Protein AF-A0A4R9BSG4-F1 (afdb_monomer_lite)

Sequence (144 aa):
MSNELGKLVDRGDIDGALLAARGLTPERVRELLFSGDGFMTNSAPYGEFISRWYTSLTSAYLRAEAADWFAQAYLTEIADVPGAEQTGAAMSTESKKGVIRYLAESIGGRDVEDWATSPERPITQQQLGGWKAVVQQLREITLP

Secondary structure (DSSP, 8-state):
--SHHHHHHHTT-HHHHHHHTTT--HHHHHHHHTSSSHHHH--HHHHHHHHHHHHH---HHHHHHHHHHHHTGGGTTTTTSTTHHHHHHHHHHHHHHHHHHHHHHHTTT--GGGT---TTSPPPHHHHHHHHHHHHHHHH----

Structure (mmCIF, N/CA/C/O backbone):
data_AF-A0A4R9BSG4-F1
#
_entry.id   AF-A0A4R9BSG4-F1
#
loop_
_atom_site.group_PDB
_atom_site.id
_atom_site.type_symbol
_atom_site.label_atom_id
_atom_site.label_alt_id
_atom_site.label_comp_id
_atom_site.label_asym_id
_atom_site.label_entity_id
_atom_site.label_seq_id
_atom_site.pdbx_PDB_ins_code
_atom_site.Cartn_x
_atom_site.Cartn_y
_atom_site.Cartn_z
_atom_site.occupancy
_atom_site.B_iso_or_equiv
_atom_site.auth_seq_id
_atom_site.auth_comp_id
_atom_site.auth_asym_id
_atom_site.auth_atom_id
_atom_site.pdbx_PDB_model_num
ATOM 1 N N . MET A 1 1 ? 7.135 -20.540 -7.437 1.00 47.28 1 MET A N 1
ATOM 2 C CA . MET A 1 1 ? 6.557 -19.518 -8.333 1.00 47.28 1 MET A CA 1
ATOM 3 C C . MET A 1 1 ? 7.564 -18.390 -8.433 1.00 47.28 1 MET A C 1
ATOM 5 O O . MET A 1 1 ? 7.770 -17.659 -7.474 1.00 47.28 1 MET A O 1
ATOM 9 N N . SER A 1 2 ? 8.341 -18.422 -9.512 1.00 49.41 2 SER A N 1
ATOM 10 C CA . SER A 1 2 ? 9.556 -17.637 -9.730 1.00 49.41 2 SER A CA 1
ATOM 11 C C . SER A 1 2 ? 9.221 -16.224 -10.189 1.00 49.41 2 SER A C 1
ATOM 13 O O . SER A 1 2 ? 8.555 -16.127 -11.207 1.00 49.41 2 SER A O 1
ATOM 15 N N . ASN A 1 3 ? 9.713 -15.196 -9.487 1.00 65.75 3 ASN A N 1
ATOM 16 C CA . ASN A 1 3 ? 9.913 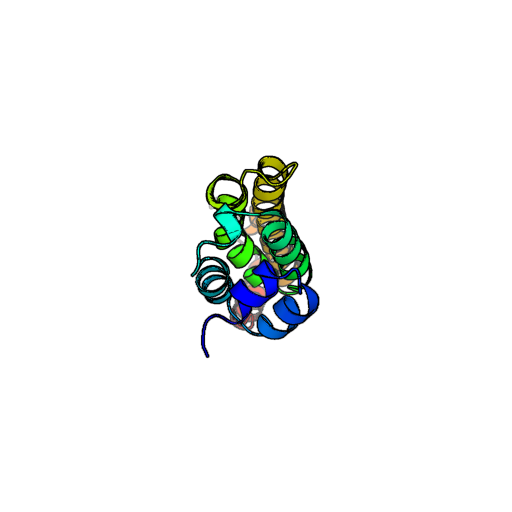-13.793 -9.907 1.00 65.75 3 ASN A CA 1
ATOM 17 C C . ASN A 1 3 ? 9.198 -13.338 -11.208 1.00 65.75 3 ASN A C 1
ATOM 19 O O . ASN A 1 3 ? 9.837 -12.901 -12.164 1.00 65.75 3 ASN A O 1
ATOM 23 N N . GLU A 1 4 ? 7.881 -13.525 -11.284 1.00 87.12 4 GLU A N 1
ATOM 24 C CA . GLU A 1 4 ? 7.080 -13.185 -12.464 1.00 87.12 4 GLU A CA 1
ATOM 25 C C . GLU A 1 4 ? 6.577 -11.752 -12.331 1.00 87.12 4 GLU A C 1
ATOM 27 O O . GLU A 1 4 ? 6.588 -11.009 -13.303 1.00 87.12 4 GLU A O 1
ATOM 32 N N . LEU A 1 5 ? 6.276 -11.330 -11.098 1.00 94.06 5 LEU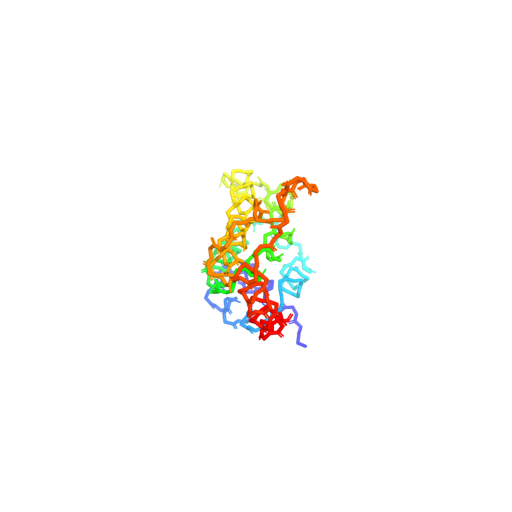 A N 1
ATOM 33 C CA . LEU A 1 5 ? 5.848 -9.974 -10.780 1.00 94.06 5 LEU A CA 1
ATOM 34 C C . LEU A 1 5 ? 6.871 -8.917 -11.218 1.00 94.06 5 LEU A C 1
ATOM 36 O O . LEU A 1 5 ? 6.519 -8.046 -12.007 1.00 94.06 5 LEU A O 1
ATOM 40 N N . GLY A 1 6 ? 8.126 -9.009 -10.758 1.00 92.94 6 GLY A N 1
ATOM 41 C CA . GLY A 1 6 ? 9.172 -8.047 -11.125 1.00 92.94 6 GLY A CA 1
ATOM 42 C C . GLY A 1 6 ? 9.369 -7.972 -12.640 1.00 92.94 6 GLY A C 1
ATOM 43 O O . GLY A 1 6 ? 9.336 -6.894 -13.215 1.00 92.94 6 GLY A O 1
ATOM 44 N N . LYS A 1 7 ? 9.411 -9.128 -13.317 1.00 94.25 7 LYS A N 1
ATOM 45 C CA . LYS A 1 7 ? 9.554 -9.205 -14.782 1.00 94.25 7 LYS A CA 1
ATOM 46 C C . LYS A 1 7 ? 8.383 -8.604 -15.559 1.00 94.25 7 LYS A C 1
ATOM 48 O O . LYS A 1 7 ? 8.587 -8.137 -16.678 1.00 94.25 7 LYS A O 1
ATOM 53 N N . LEU A 1 8 ? 7.161 -8.688 -15.034 1.00 96.38 8 LEU A N 1
ATOM 54 C CA . LEU A 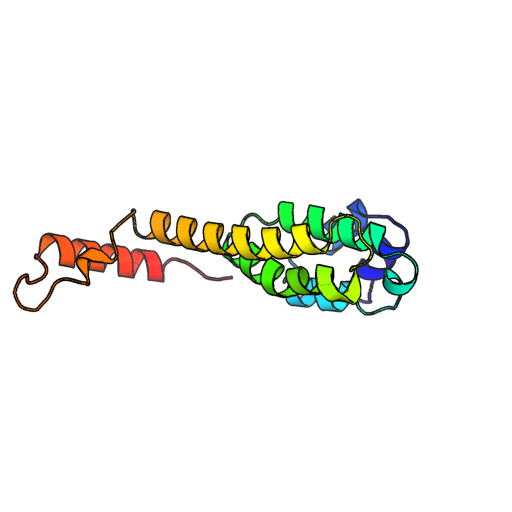1 8 ? 5.988 -8.060 -15.646 1.00 96.38 8 LEU A CA 1
ATOM 55 C C . LEU A 1 8 ? 6.095 -6.538 -15.533 1.00 96.38 8 LEU A C 1
ATOM 57 O O . LEU A 1 8 ? 5.934 -5.839 -16.532 1.00 96.38 8 LEU A O 1
ATOM 61 N N . VAL A 1 9 ? 6.476 -6.042 -14.353 1.00 96.31 9 VAL A N 1
ATOM 62 C CA . VAL A 1 9 ? 6.698 -4.611 -14.109 1.00 96.31 9 VAL A CA 1
ATOM 63 C C . VAL A 1 9 ? 7.852 -4.068 -14.957 1.00 96.31 9 VAL A C 1
ATOM 65 O O . VAL A 1 9 ? 7.680 -3.039 -15.603 1.00 96.31 9 VAL A O 1
ATOM 68 N N . ASP A 1 10 ? 8.965 -4.798 -15.073 1.00 94.94 10 ASP A N 1
ATOM 69 C CA . ASP A 1 10 ? 10.110 -4.442 -15.930 1.00 94.94 10 ASP A CA 1
ATOM 70 C C . ASP A 1 10 ? 9.711 -4.180 -17.386 1.00 94.94 10 ASP A C 1
ATOM 72 O O . ASP A 1 10 ? 10.270 -3.319 -18.064 1.00 94.94 10 ASP A O 1
ATOM 76 N N . ARG A 1 11 ? 8.739 -4.949 -17.886 1.00 94.81 11 ARG A N 1
ATOM 77 C CA . ARG A 1 11 ? 8.234 -4.855 -19.262 1.00 94.81 11 ARG A CA 1
ATOM 78 C C . ARG A 1 11 ? 7.106 -3.834 -19.413 1.00 94.81 11 ARG A C 1
ATOM 80 O O . ARG A 1 11 ? 6.628 -3.643 -20.528 1.00 94.81 11 ARG A O 1
ATOM 87 N N . GLY A 1 12 ? 6.670 -3.210 -18.318 1.00 95.00 12 GLY A N 1
ATOM 88 C CA . GLY A 1 12 ? 5.525 -2.304 -18.283 1.00 95.00 12 GLY A CA 1
ATOM 89 C C . GLY A 1 12 ? 4.161 -3.000 -18.352 1.00 95.00 12 GLY A C 1
ATOM 90 O O . GLY A 1 12 ? 3.157 -2.332 -18.579 1.00 95.00 12 GLY A O 1
ATOM 91 N N . ASP A 1 13 ? 4.087 -4.320 -18.152 1.00 97.12 13 ASP A N 1
ATOM 92 C CA . ASP A 1 13 ? 2.815 -5.053 -18.085 1.00 97.12 13 ASP A CA 1
ATOM 93 C C . ASP A 1 13 ? 2.199 -4.937 -16.681 1.00 97.12 13 ASP A C 1
ATOM 95 O O . ASP A 1 13 ? 2.240 -5.859 -15.860 1.00 97.12 13 ASP A O 1
ATOM 99 N N . ILE A 1 14 ? 1.658 -3.752 -16.384 1.00 97.62 14 ILE A N 1
ATOM 100 C CA . ILE A 1 14 ? 1.122 -3.428 -15.056 1.00 97.62 14 ILE A CA 1
ATOM 101 C C . ILE A 1 14 ? -0.164 -4.206 -14.759 1.00 97.62 14 ILE A C 1
ATOM 103 O O . ILE A 1 14 ? -0.387 -4.614 -13.621 1.00 97.62 14 ILE A O 1
ATOM 107 N N . ASP A 1 15 ? -0.999 -4.468 -15.764 1.00 96.94 15 ASP A N 1
ATOM 108 C CA . ASP A 1 15 ? -2.233 -5.235 -15.571 1.00 96.94 15 ASP A CA 1
ATOM 109 C C . ASP A 1 15 ? -1.930 -6.703 -15.249 1.00 96.94 15 ASP A C 1
ATOM 111 O O . ASP A 1 15 ? -2.506 -7.259 -14.306 1.00 96.94 15 ASP A O 1
ATOM 115 N N . GLY A 1 16 ? -0.976 -7.312 -15.962 1.00 96.50 16 GLY A N 1
ATOM 116 C CA . GLY A 1 16 ? -0.465 -8.640 -15.637 1.00 96.50 16 GLY A CA 1
ATOM 117 C C . GLY A 1 16 ? 0.140 -8.690 -14.232 1.00 96.50 16 GLY A C 1
ATOM 118 O O . GLY A 1 16 ? -0.171 -9.597 -13.455 1.00 96.50 16 GLY A O 1
ATOM 119 N N . ALA A 1 17 ? 0.938 -7.684 -13.863 1.00 96.81 17 ALA A N 1
ATOM 120 C CA . ALA A 1 17 ? 1.530 -7.576 -12.530 1.00 96.81 17 ALA A CA 1
ATOM 121 C C . ALA A 1 17 ? 0.464 -7.484 -11.421 1.00 96.81 17 ALA A C 1
ATOM 123 O O . ALA A 1 17 ? 0.561 -8.171 -10.402 1.00 96.81 17 ALA A O 1
ATOM 124 N N . LEU A 1 18 ? -0.599 -6.698 -11.625 1.00 96.50 18 LEU A N 1
ATOM 125 C CA . LEU A 1 18 ? -1.716 -6.590 -10.681 1.00 96.50 18 LEU A CA 1
ATOM 126 C C . LEU A 1 18 ? -2.457 -7.918 -10.505 1.00 96.50 18 LEU A C 1
ATOM 128 O O . LEU A 1 18 ? -2.863 -8.241 -9.389 1.00 96.50 18 LEU A O 1
ATOM 132 N N . LEU A 1 19 ? -2.630 -8.697 -11.578 1.00 95.56 19 LEU A N 1
ATOM 133 C CA . LEU A 1 19 ? -3.212 -10.039 -11.495 1.00 95.56 19 LEU A CA 1
ATOM 134 C C . LEU A 1 19 ? -2.306 -10.995 -10.712 1.00 95.56 19 LEU A C 1
ATOM 136 O O . LEU A 1 19 ? -2.801 -11.707 -9.838 1.00 95.56 19 LEU A O 1
ATOM 140 N N . ALA A 1 20 ? -0.999 -10.974 -10.980 1.00 94.88 20 ALA A N 1
ATOM 141 C CA . ALA A 1 20 ? -0.014 -11.807 -10.292 1.00 94.88 20 ALA A CA 1
ATOM 142 C C . ALA A 1 20 ? 0.114 -11.472 -8.794 1.00 94.88 20 ALA A C 1
ATOM 144 O O . ALA A 1 20 ? 0.414 -12.351 -7.989 1.00 94.88 20 ALA A O 1
ATOM 145 N N . ALA A 1 21 ? -0.141 -10.218 -8.408 1.00 94.38 21 ALA A N 1
ATOM 146 C CA . ALA A 1 21 ? -0.090 -9.760 -7.022 1.00 94.38 21 ALA A CA 1
ATOM 147 C C . ALA A 1 21 ? -1.362 -10.061 -6.204 1.00 94.38 21 ALA A C 1
ATOM 149 O O . ALA A 1 21 ? -1.400 -9.789 -5.000 1.00 94.38 21 ALA A O 1
ATOM 150 N N . ARG A 1 22 ? -2.425 -10.606 -6.816 1.00 91.44 22 ARG A N 1
ATOM 151 C CA . ARG A 1 22 ? -3.682 -10.893 -6.106 1.00 91.44 22 ARG A CA 1
ATOM 152 C C . ARG A 1 22 ? -3.476 -11.927 -5.003 1.00 91.44 22 ARG A C 1
ATOM 154 O O . ARG A 1 22 ? -2.982 -13.022 -5.246 1.00 91.44 22 ARG A O 1
ATOM 161 N N . GLY A 1 23 ? -3.931 -11.586 -3.799 1.00 88.44 23 GLY A N 1
ATOM 162 C CA . GLY A 1 23 ? -3.858 -12.466 -2.631 1.00 88.44 23 GLY A CA 1
ATOM 163 C C . GLY A 1 23 ? -2.466 -12.583 -2.008 1.00 88.44 23 GLY A C 1
ATOM 164 O O . GLY A 1 23 ? -2.309 -13.340 -1.055 1.00 88.44 23 GLY A O 1
ATOM 165 N N . LEU A 1 24 ? -1.467 -11.851 -2.510 1.00 92.25 24 LEU A N 1
ATOM 166 C CA . LEU A 1 24 ? -0.158 -11.765 -1.869 1.00 92.25 24 LEU A CA 1
ATOM 167 C C . LEU A 1 24 ? -0.181 -10.753 -0.720 1.00 92.25 24 LEU A C 1
ATOM 169 O O . LEU A 1 24 ? -0.856 -9.724 -0.799 1.00 92.25 24 LEU A O 1
ATOM 173 N N . THR A 1 25 ? 0.599 -11.035 0.325 1.00 92.00 25 THR A N 1
ATOM 174 C CA . THR A 1 25 ? 0.861 -10.069 1.396 1.00 92.00 25 THR A CA 1
ATOM 175 C C . THR A 1 25 ? 1.760 -8.941 0.884 1.00 92.00 25 THR A C 1
ATOM 177 O O . THR A 1 25 ? 2.552 -9.157 -0.041 1.00 92.00 25 THR A O 1
ATOM 180 N N . PRO A 1 26 ? 1.686 -7.738 1.474 1.00 93.88 26 PRO A N 1
ATOM 181 C CA . PRO A 1 26 ? 2.569 -6.637 1.112 1.00 93.88 26 PRO A CA 1
ATOM 182 C C . PRO A 1 26 ? 4.064 -6.954 1.183 1.00 93.88 26 PRO A C 1
ATOM 184 O O . PRO A 1 26 ? 4.797 -6.599 0.259 1.00 93.88 26 PRO A O 1
ATOM 187 N N . GLU A 1 27 ? 4.496 -7.689 2.209 1.00 93.75 27 GLU A N 1
ATOM 188 C CA . GLU A 1 27 ? 5.864 -8.208 2.312 1.00 93.75 27 GLU A CA 1
ATOM 189 C C . GLU A 1 27 ? 6.230 -9.028 1.072 1.00 93.75 27 GLU A C 1
ATOM 191 O O . GLU A 1 27 ? 7.224 -8.756 0.395 1.00 93.75 27 GLU A O 1
ATOM 196 N N . ARG A 1 28 ? 5.372 -9.988 0.704 1.00 94.00 28 ARG A N 1
ATOM 197 C CA . ARG A 1 28 ? 5.637 -10.873 -0.428 1.00 94.00 28 ARG A CA 1
ATOM 198 C C . ARG A 1 28 ? 5.661 -10.126 -1.758 1.00 94.00 28 ARG A C 1
ATOM 200 O O . ARG A 1 28 ? 6.446 -10.473 -2.643 1.00 94.00 28 ARG A O 1
ATOM 207 N N . VAL A 1 29 ? 4.812 -9.110 -1.911 1.00 95.38 29 VAL A N 1
ATOM 208 C CA . VAL A 1 29 ? 4.835 -8.221 -3.079 1.00 95.38 29 VAL A CA 1
ATOM 209 C C . VAL A 1 29 ? 6.165 -7.479 -3.142 1.00 95.38 29 VAL A C 1
ATOM 211 O O . VAL A 1 29 ? 6.778 -7.474 -4.206 1.00 95.38 29 VAL A O 1
ATOM 214 N N . ARG A 1 30 ? 6.657 -6.920 -2.030 1.00 94.25 30 ARG A N 1
ATOM 215 C CA . ARG A 1 30 ? 7.943 -6.206 -1.989 1.00 94.25 30 ARG A CA 1
ATOM 216 C C . ARG A 1 30 ? 9.111 -7.115 -2.355 1.00 94.25 30 ARG A C 1
ATOM 218 O O . ARG A 1 30 ? 9.914 -6.743 -3.208 1.00 94.25 30 ARG A O 1
ATOM 225 N N . GLU A 1 31 ? 9.176 -8.303 -1.755 1.00 93.00 31 GLU A N 1
ATOM 226 C CA . GLU A 1 31 ? 10.210 -9.297 -2.053 1.00 93.00 31 GLU A CA 1
ATOM 227 C C . GLU A 1 31 ? 10.253 -9.637 -3.542 1.00 93.00 31 GLU A C 1
ATOM 229 O O . GLU A 1 31 ? 11.319 -9.642 -4.147 1.00 93.00 31 GLU A O 1
ATOM 234 N N . LEU A 1 32 ? 9.098 -9.927 -4.150 1.00 94.62 32 LEU A N 1
ATOM 235 C CA . LEU A 1 32 ? 9.035 -10.302 -5.560 1.00 94.62 32 LEU A CA 1
ATOM 236 C C . LEU A 1 32 ? 9.331 -9.117 -6.478 1.00 94.62 32 LEU A C 1
ATOM 238 O O . LEU A 1 32 ? 10.046 -9.290 -7.463 1.00 94.62 32 LEU A O 1
ATOM 242 N N . LEU A 1 33 ? 8.803 -7.937 -6.154 1.00 94.69 33 LEU A N 1
ATOM 243 C CA . LEU A 1 33 ? 8.950 -6.732 -6.959 1.00 94.69 33 LEU A CA 1
ATOM 244 C C . LEU A 1 33 ? 10.420 -6.302 -7.053 1.00 94.69 33 LEU A C 1
ATOM 246 O O . LEU A 1 33 ? 10.915 -6.096 -8.154 1.00 94.69 33 LEU A O 1
ATOM 250 N N . PHE A 1 34 ? 11.132 -6.243 -5.924 1.00 92.31 34 PHE A N 1
ATOM 251 C CA . PHE A 1 34 ? 12.524 -5.775 -5.858 1.00 92.31 34 PHE A CA 1
ATOM 252 C C . PHE A 1 34 ? 13.568 -6.906 -5.850 1.00 92.31 34 PHE A C 1
ATOM 254 O O . PHE A 1 34 ? 14.726 -6.679 -5.516 1.00 92.31 34 PHE A O 1
ATOM 261 N N . SER A 1 35 ? 13.191 -8.133 -6.227 1.00 90.75 35 SER A N 1
ATOM 262 C CA . SER A 1 35 ? 14.134 -9.269 -6.301 1.00 90.75 35 SER A CA 1
ATOM 263 C C . SER A 1 35 ? 15.119 -9.215 -7.476 1.00 90.75 35 SER A C 1
ATOM 265 O O . SER A 1 35 ? 16.019 -10.052 -7.556 1.00 90.75 35 SER A O 1
ATOM 267 N N . GLY A 1 36 ? 14.941 -8.283 -8.411 1.00 86.38 36 GLY A N 1
ATOM 268 C CA . GLY A 1 36 ? 15.879 -8.009 -9.498 1.00 86.38 36 GLY A CA 1
ATOM 269 C C . GLY A 1 36 ? 16.106 -6.510 -9.655 1.00 86.38 36 GLY A C 1
ATOM 270 O O . GLY A 1 36 ? 15.397 -5.714 -9.050 1.00 86.38 36 GLY A O 1
ATOM 271 N N . ASP A 1 37 ? 17.059 -6.131 -10.502 1.00 88.44 37 ASP A N 1
ATOM 272 C CA . ASP A 1 37 ? 17.586 -4.757 -10.555 1.00 88.44 37 ASP A CA 1
ATOM 273 C C . ASP A 1 37 ? 16.883 -3.848 -11.584 1.00 88.44 37 ASP A C 1
ATOM 275 O O . ASP A 1 37 ? 17.386 -2.776 -11.923 1.00 88.44 37 ASP A O 1
ATOM 279 N N . GLY A 1 38 ? 15.728 -4.255 -12.122 1.00 88.56 38 GLY A N 1
ATOM 280 C CA . GLY A 1 38 ? 15.029 -3.511 -13.178 1.00 88.56 38 GLY A CA 1
ATOM 281 C C . GLY A 1 38 ? 14.635 -2.088 -12.770 1.00 88.56 38 GLY A C 1
ATOM 282 O O . GLY A 1 38 ? 14.779 -1.152 -13.561 1.00 88.56 38 GLY A O 1
ATOM 283 N N . PHE A 1 39 ? 14.286 -1.894 -11.495 1.00 89.75 39 PHE A N 1
ATOM 284 C CA . PHE A 1 39 ? 14.000 -0.583 -10.909 1.00 89.75 39 PHE A CA 1
ATOM 285 C C . PHE A 1 39 ? 15.194 0.378 -10.971 1.00 89.75 39 PHE A C 1
ATOM 287 O O . PHE A 1 39 ? 14.985 1.580 -11.086 1.00 89.75 39 PHE A O 1
ATOM 294 N N . MET A 1 40 ? 16.436 -0.128 -10.962 1.00 90.75 40 MET A N 1
ATOM 295 C CA . MET A 1 40 ? 17.636 0.707 -11.108 1.00 90.75 40 MET A CA 1
ATOM 296 C C . MET A 1 40 ? 17.814 1.230 -12.538 1.00 90.75 40 MET A C 1
ATOM 298 O O . MET A 1 40 ? 18.543 2.194 -12.757 1.00 90.75 40 MET A O 1
ATOM 302 N N . THR A 1 41 ? 17.184 0.578 -13.521 1.00 92.06 41 THR A N 1
ATOM 303 C CA . THR A 1 41 ? 17.224 0.999 -14.929 1.00 92.06 41 THR A CA 1
ATOM 304 C C . THR A 1 41 ? 16.069 1.939 -15.256 1.00 92.06 41 THR A C 1
ATOM 306 O O . THR A 1 41 ? 16.260 2.933 -15.954 1.00 92.06 41 THR A O 1
ATOM 309 N N . ASN A 1 42 ? 14.865 1.611 -14.783 1.00 92.19 42 ASN A N 1
ATOM 310 C CA . ASN A 1 42 ? 13.672 2.429 -14.960 1.00 92.19 42 ASN A CA 1
ATOM 311 C C . ASN A 1 42 ? 12.670 2.142 -13.836 1.00 92.19 42 ASN A C 1
ATOM 313 O O . ASN A 1 42 ? 11.992 1.114 -13.842 1.00 92.19 42 ASN A O 1
ATOM 317 N N . SER A 1 43 ? 12.541 3.070 -12.894 1.00 93.69 43 SER A N 1
ATOM 318 C CA . SER A 1 43 ? 11.638 2.939 -11.750 1.00 93.69 43 SER A CA 1
ATOM 319 C C . SER A 1 43 ? 10.189 3.339 -12.053 1.00 93.69 43 SER A C 1
ATOM 321 O O . SER A 1 43 ? 9.289 3.032 -11.269 1.00 93.69 43 SER A O 1
ATOM 323 N N . ALA A 1 44 ? 9.915 3.995 -13.188 1.00 95.19 44 ALA A N 1
ATOM 324 C CA . ALA A 1 44 ? 8.578 4.508 -13.489 1.00 95.19 44 ALA A CA 1
ATOM 325 C C . ALA A 1 44 ? 7.482 3.415 -13.487 1.00 95.19 44 ALA A C 1
ATOM 327 O O . ALA A 1 44 ? 6.448 3.626 -12.844 1.00 95.19 44 ALA A O 1
ATOM 328 N N . PRO A 1 45 ? 7.691 2.222 -14.089 1.00 96.25 45 PRO A N 1
ATOM 329 C CA . PRO A 1 45 ? 6.716 1.131 -14.025 1.00 96.25 45 PRO A CA 1
ATOM 330 C C . PRO A 1 45 ? 6.473 0.624 -12.597 1.00 96.25 45 PRO A C 1
ATOM 332 O O . PRO A 1 45 ? 5.364 0.214 -12.258 1.00 96.25 45 PRO A O 1
ATOM 335 N N . TYR A 1 46 ? 7.492 0.684 -11.738 1.00 96.38 46 TYR A N 1
ATOM 336 C CA . TYR A 1 46 ? 7.395 0.271 -10.340 1.00 96.38 46 TYR A CA 1
ATOM 337 C C . TYR A 1 46 ? 6.533 1.235 -9.532 1.00 96.38 46 TYR A C 1
ATOM 339 O O . TYR A 1 46 ? 5.659 0.793 -8.785 1.00 96.38 46 TYR A O 1
ATOM 347 N N . GLY A 1 47 ? 6.729 2.544 -9.721 1.00 95.25 47 GLY A N 1
ATOM 348 C CA . GLY A 1 47 ? 5.871 3.567 -9.124 1.00 95.25 47 GLY A CA 1
ATOM 349 C C . GLY A 1 47 ? 4.411 3.419 -9.562 1.00 95.25 47 GLY A C 1
ATOM 350 O O . GLY A 1 47 ? 3.506 3.454 -8.725 1.00 95.25 47 GLY A O 1
ATOM 351 N N . GLU A 1 48 ? 4.168 3.170 -10.854 1.00 96.50 48 GLU A N 1
ATOM 352 C CA . GLU A 1 48 ? 2.814 2.925 -11.363 1.00 96.50 48 GLU A CA 1
ATOM 353 C C . GLU A 1 48 ? 2.187 1.674 -10.733 1.00 96.50 48 GLU A C 1
ATOM 355 O O . GLU A 1 48 ? 1.066 1.739 -10.214 1.00 96.50 48 GLU A O 1
ATOM 360 N N . PHE A 1 49 ? 2.909 0.550 -10.732 1.00 97.50 49 PHE A N 1
ATOM 361 C CA . PHE A 1 49 ? 2.438 -0.691 -10.125 1.00 97.50 49 PHE A CA 1
ATOM 362 C C . PHE A 1 49 ? 2.096 -0.496 -8.645 1.00 97.50 49 PHE A C 1
ATOM 364 O O . PHE A 1 49 ? 0.978 -0.816 -8.242 1.00 97.50 49 PHE A O 1
ATOM 371 N N . ILE A 1 50 ? 3.011 0.067 -7.846 1.00 96.50 50 ILE A N 1
ATOM 372 C CA . ILE A 1 50 ? 2.808 0.276 -6.405 1.00 96.50 50 ILE A CA 1
ATOM 373 C C . ILE A 1 50 ? 1.586 1.161 -6.165 1.00 96.50 50 ILE A C 1
ATOM 375 O O . ILE A 1 50 ? 0.740 0.819 -5.339 1.00 96.50 50 ILE A O 1
ATOM 379 N N . SER A 1 51 ? 1.454 2.267 -6.901 1.00 94.44 51 SER A N 1
ATOM 380 C CA . SER A 1 51 ? 0.313 3.181 -6.780 1.00 94.44 51 SER A CA 1
ATOM 381 C C . SER A 1 51 ? -1.024 2.484 -7.069 1.00 94.44 51 SER A C 1
ATOM 383 O O . SER A 1 51 ? -1.967 2.547 -6.267 1.00 94.44 51 SER A O 1
ATOM 385 N N . ARG A 1 52 ? -1.108 1.752 -8.188 1.00 95.81 52 ARG A N 1
ATOM 386 C CA . ARG A 1 52 ? -2.331 1.046 -8.601 1.00 95.81 52 ARG A CA 1
ATOM 387 C C . ARG A 1 52 ? -2.660 -0.120 -7.672 1.00 95.81 52 ARG A C 1
ATOM 389 O O . ARG A 1 52 ? -3.819 -0.287 -7.288 1.00 95.81 52 ARG A O 1
ATOM 396 N N . TRP A 1 53 ? -1.655 -0.895 -7.274 1.00 96.19 53 TRP A N 1
ATOM 397 C CA . TRP A 1 53 ? -1.818 -2.029 -6.370 1.00 96.19 53 TRP A CA 1
ATOM 398 C C . TRP A 1 53 ? -2.269 -1.566 -4.982 1.00 96.19 53 TRP A C 1
ATOM 400 O O . TRP A 1 53 ? -3.295 -2.041 -4.497 1.00 96.19 53 TRP A O 1
ATOM 410 N N . TYR A 1 54 ? -1.606 -0.563 -4.399 1.00 94.50 54 TYR A N 1
ATOM 411 C CA . TYR A 1 54 ? -1.997 0.039 -3.121 1.00 94.50 54 TYR A CA 1
ATOM 412 C C . TYR A 1 54 ? -3.448 0.545 -3.137 1.00 94.50 54 TYR A C 1
ATOM 414 O O . TYR A 1 54 ? -4.222 0.281 -2.215 1.00 94.50 54 TYR A O 1
ATOM 422 N N . THR A 1 55 ? -3.852 1.217 -4.219 1.00 92.25 55 THR A N 1
ATOM 423 C CA . THR A 1 55 ? -5.222 1.730 -4.386 1.00 92.25 55 THR A CA 1
ATOM 424 C C . THR A 1 55 ? -6.262 0.606 -4.467 1.00 92.25 55 THR A C 1
ATOM 426 O O . THR A 1 55 ? -7.404 0.793 -4.044 1.00 92.25 55 THR A O 1
ATOM 429 N N . SER A 1 56 ? -5.875 -0.575 -4.960 1.00 93.00 56 SER A N 1
ATOM 430 C CA . SER A 1 56 ? -6.756 -1.742 -5.080 1.00 93.00 56 SER A CA 1
ATOM 431 C C . SER A 1 56 ? -7.039 -2.451 -3.749 1.00 93.00 56 SER A C 1
ATOM 433 O O . SER A 1 56 ? -8.045 -3.151 -3.631 1.00 93.00 56 SER A O 1
ATOM 435 N N . LEU A 1 57 ? -6.193 -2.254 -2.730 1.00 90.81 57 LEU A N 1
ATOM 436 C CA . LEU A 1 57 ? -6.384 -2.851 -1.409 1.00 90.81 57 LEU A CA 1
ATOM 437 C C . LEU A 1 57 ? -7.635 -2.258 -0.757 1.00 90.81 57 LEU A C 1
ATOM 439 O O . LEU A 1 57 ? -7.783 -1.043 -0.700 1.00 90.81 57 LEU A O 1
ATOM 443 N N . THR A 1 58 ? -8.541 -3.083 -0.243 1.00 87.25 58 THR A N 1
ATOM 444 C CA . THR A 1 58 ? -9.783 -2.612 0.402 1.00 87.25 58 THR A CA 1
ATOM 445 C C . THR A 1 58 ? -9.696 -2.601 1.925 1.00 87.25 58 THR A C 1
ATOM 447 O O . THR A 1 58 ? -10.369 -1.807 2.576 1.00 87.25 58 THR A O 1
ATOM 450 N N . SER A 1 59 ? -8.838 -3.441 2.505 1.00 86.88 59 SER A N 1
ATOM 451 C CA . SER A 1 59 ? -8.610 -3.487 3.949 1.00 86.88 59 SER A CA 1
ATOM 452 C C . SER A 1 59 ? -7.738 -2.318 4.414 1.00 86.88 59 SER A C 1
ATOM 454 O O . SER A 1 59 ? -6.621 -2.145 3.924 1.00 86.88 59 SER A O 1
ATOM 456 N N . ALA A 1 60 ? -8.183 -1.600 5.450 1.00 85.56 60 ALA A N 1
ATOM 457 C CA . ALA A 1 60 ? -7.390 -0.555 6.101 1.00 85.56 60 ALA A CA 1
ATOM 458 C C . ALA A 1 60 ? -6.058 -1.090 6.668 1.00 85.56 60 ALA A C 1
ATOM 460 O O . ALA A 1 60 ? -5.035 -0.426 6.528 1.00 85.56 60 ALA A O 1
ATOM 461 N N . TYR A 1 61 ? -6.047 -2.309 7.226 1.00 86.81 61 TYR A N 1
ATOM 462 C CA . TYR A 1 61 ? -4.830 -2.941 7.756 1.00 86.81 61 TYR A CA 1
ATOM 463 C C . TYR A 1 61 ? -3.822 -3.294 6.663 1.00 86.81 61 TYR A C 1
ATOM 465 O O . TYR A 1 61 ? -2.701 -2.808 6.713 1.00 86.81 61 TYR A O 1
ATOM 473 N N . LEU A 1 62 ? -4.233 -4.040 5.628 1.00 88.38 62 LEU A N 1
ATOM 474 C CA . LEU A 1 62 ? -3.375 -4.311 4.466 1.00 88.38 62 LEU A CA 1
ATOM 475 C C . LEU A 1 62 ? -2.846 -3.034 3.795 1.00 88.38 62 LEU A C 1
ATOM 477 O O . LEU A 1 62 ? -1.709 -3.021 3.339 1.00 88.38 62 LEU A O 1
ATOM 481 N N . ARG A 1 63 ? -3.625 -1.940 3.754 1.00 91.88 63 ARG A N 1
ATOM 482 C CA . ARG A 1 63 ? -3.110 -0.635 3.302 1.00 91.88 63 ARG A CA 1
ATOM 483 C C . ARG A 1 63 ? -2.041 -0.081 4.242 1.00 91.88 63 ARG A C 1
ATOM 485 O O . ARG A 1 63 ? -1.036 0.424 3.763 1.00 91.88 63 ARG A O 1
ATOM 492 N N . ALA A 1 64 ? -2.230 -0.152 5.555 1.00 91.00 64 ALA A N 1
ATOM 493 C CA . ALA A 1 64 ? -1.213 0.284 6.512 1.00 91.00 64 ALA A CA 1
ATOM 494 C C . ALA A 1 64 ? 0.073 -0.538 6.417 1.00 91.00 64 ALA A C 1
ATOM 496 O O . ALA A 1 64 ? 1.153 0.041 6.374 1.00 91.00 64 ALA A O 1
ATOM 497 N N . GLU A 1 65 ? -0.046 -1.854 6.290 1.00 91.75 65 GLU A N 1
ATOM 498 C CA . GLU A 1 65 ? 1.093 -2.743 6.079 1.00 91.75 65 GLU A CA 1
ATOM 499 C C . GLU A 1 65 ? 1.793 -2.446 4.743 1.00 91.75 65 GLU A C 1
ATOM 501 O O . GLU A 1 65 ? 3.009 -2.283 4.696 1.00 91.75 65 GLU A O 1
ATOM 506 N N . ALA A 1 66 ? 1.040 -2.275 3.652 1.00 93.88 66 ALA A N 1
ATOM 507 C CA . ALA A 1 66 ? 1.607 -1.866 2.369 1.00 93.88 66 ALA A CA 1
ATOM 508 C C . ALA A 1 66 ? 2.313 -0.508 2.444 1.00 93.88 66 ALA A C 1
ATOM 510 O O . ALA A 1 66 ? 3.381 -0.340 1.862 1.00 93.88 66 ALA A O 1
ATOM 511 N N . ALA A 1 67 ? 1.757 0.453 3.180 1.00 93.94 67 ALA A N 1
ATOM 512 C CA . ALA A 1 67 ? 2.406 1.738 3.387 1.00 93.94 67 ALA A CA 1
ATOM 513 C C . ALA A 1 67 ? 3.735 1.600 4.143 1.00 93.94 67 ALA A C 1
ATOM 515 O O . ALA A 1 67 ? 4.685 2.291 3.790 1.00 93.94 67 ALA A O 1
ATOM 516 N N . ASP A 1 68 ? 3.825 0.711 5.133 1.00 91.50 68 ASP A N 1
ATOM 517 C CA . ASP A 1 68 ? 5.071 0.453 5.865 1.00 91.50 68 ASP A CA 1
ATOM 518 C C . ASP A 1 68 ? 6.160 -0.104 4.935 1.00 91.50 68 ASP A C 1
ATOM 520 O O . ASP A 1 68 ? 7.290 0.383 4.907 1.00 91.50 68 ASP A O 1
ATOM 524 N N . TRP A 1 69 ? 5.780 -1.043 4.066 1.00 92.62 69 TRP A N 1
ATOM 525 C CA . TRP A 1 69 ? 6.701 -1.646 3.107 1.00 92.62 69 TRP A CA 1
ATOM 526 C C . TRP A 1 69 ? 7.103 -0.731 1.946 1.00 92.62 69 TRP A C 1
ATOM 528 O O . TRP A 1 69 ? 8.215 -0.872 1.435 1.00 92.62 69 TRP A O 1
ATOM 538 N N . PHE A 1 70 ? 6.234 0.174 1.487 1.00 94.69 70 PHE A N 1
ATOM 539 C CA . PHE A 1 70 ? 6.454 0.911 0.234 1.00 94.69 70 PHE A CA 1
ATOM 540 C C . PHE A 1 70 ? 6.639 2.422 0.384 1.00 94.69 70 PHE A C 1
ATOM 542 O O . PHE A 1 70 ? 7.206 3.029 -0.522 1.00 94.69 70 PHE A O 1
ATOM 549 N N . ALA A 1 71 ? 6.262 3.047 1.504 1.00 92.50 71 ALA A N 1
ATOM 550 C CA . ALA A 1 71 ? 6.517 4.479 1.699 1.00 92.50 71 ALA A CA 1
ATOM 551 C C . ALA A 1 71 ? 8.018 4.793 1.663 1.00 92.50 71 ALA A C 1
ATOM 553 O O . ALA A 1 71 ? 8.426 5.754 1.015 1.00 92.50 71 ALA A O 1
ATOM 554 N N . GLN A 1 72 ? 8.838 3.944 2.292 1.00 89.06 72 GLN A N 1
ATOM 555 C CA . GLN A 1 72 ? 10.292 4.076 2.236 1.00 89.06 72 GLN A CA 1
ATOM 556 C C . GLN A 1 72 ? 10.831 3.835 0.824 1.00 89.06 72 GLN A C 1
ATOM 558 O O . GLN A 1 72 ? 11.787 4.495 0.440 1.00 89.06 72 GLN A O 1
ATOM 563 N N . ALA A 1 73 ? 10.198 2.966 0.026 1.00 90.75 73 ALA A N 1
ATOM 564 C CA . ALA A 1 73 ? 10.660 2.684 -1.331 1.00 90.75 73 ALA A CA 1
ATOM 565 C C . ALA A 1 73 ? 10.669 3.934 -2.220 1.00 90.75 73 ALA A C 1
ATOM 567 O O . ALA A 1 73 ? 11.596 4.137 -2.999 1.00 90.75 73 ALA A O 1
ATOM 568 N N . TYR A 1 74 ? 9.692 4.824 -2.032 1.00 89.12 74 TYR A N 1
ATOM 569 C CA . TYR A 1 74 ? 9.654 6.142 -2.669 1.00 89.12 74 TYR A CA 1
ATOM 570 C C . TYR A 1 74 ? 10.751 7.113 -2.201 1.00 89.12 74 TYR A C 1
ATOM 572 O O . TYR A 1 74 ? 10.942 8.162 -2.805 1.00 89.12 74 TYR A O 1
ATOM 580 N N . LEU A 1 75 ? 11.488 6.783 -1.144 1.00 88.06 75 LEU A N 1
ATOM 581 C CA . LEU A 1 75 ? 12.644 7.547 -0.673 1.00 88.06 75 LEU A CA 1
ATOM 582 C C . LEU A 1 75 ? 13.976 6.862 -1.005 1.00 88.06 75 LEU A C 1
ATOM 584 O O . LEU A 1 75 ? 15.027 7.479 -0.838 1.00 88.06 75 LEU A O 1
ATOM 588 N N . THR A 1 76 ? 13.948 5.604 -1.454 1.00 89.38 76 THR A N 1
ATOM 589 C CA . THR A 1 76 ? 15.144 4.796 -1.722 1.00 89.38 76 THR A CA 1
ATOM 590 C C . THR A 1 76 ? 15.129 4.178 -3.117 1.00 89.38 76 THR A C 1
ATOM 592 O O . THR A 1 76 ? 15.752 4.728 -4.020 1.00 89.38 76 THR A O 1
ATOM 595 N N . GLU A 1 77 ? 14.447 3.050 -3.320 1.00 90.75 77 GLU A N 1
ATOM 596 C CA . GLU A 1 77 ? 14.528 2.253 -4.551 1.00 90.75 77 GLU A CA 1
ATOM 597 C C . GLU A 1 77 ? 13.929 2.958 -5.773 1.00 90.75 77 GLU A C 1
ATOM 599 O O . GLU A 1 77 ? 14.419 2.763 -6.879 1.00 90.75 77 GLU A O 1
ATOM 604 N N . ILE A 1 78 ? 12.883 3.765 -5.586 1.00 92.25 78 ILE A N 1
ATOM 605 C CA . ILE A 1 78 ? 12.164 4.453 -6.672 1.00 92.25 78 ILE A CA 1
ATOM 606 C C . ILE A 1 78 ? 12.093 5.970 -6.441 1.00 92.25 78 ILE A C 1
ATOM 608 O O . ILE A 1 78 ? 11.113 6.630 -6.788 1.00 92.25 78 ILE A O 1
ATOM 612 N N . ALA A 1 79 ? 13.131 6.525 -5.808 1.00 92.12 79 ALA A N 1
ATOM 613 C CA . ALA A 1 79 ? 13.210 7.941 -5.442 1.00 92.12 79 ALA A CA 1
ATOM 614 C C . ALA A 1 79 ? 13.253 8.902 -6.647 1.00 92.12 79 ALA A C 1
ATOM 616 O O . ALA A 1 79 ? 12.989 10.094 -6.500 1.00 92.12 79 ALA A O 1
ATOM 617 N N . ASP A 1 80 ? 13.581 8.397 -7.836 1.00 91.69 80 ASP A N 1
ATOM 618 C CA . ASP A 1 80 ? 13.600 9.138 -9.098 1.00 91.69 80 ASP A CA 1
ATOM 619 C C . ASP A 1 80 ? 12.209 9.280 -9.747 1.00 91.69 80 ASP A C 1
ATOM 621 O O . ASP A 1 80 ? 12.047 10.071 -10.681 1.00 91.69 80 ASP A O 1
ATOM 625 N N . VAL A 1 81 ? 11.183 8.584 -9.237 1.00 92.12 81 VAL A N 1
ATOM 626 C CA . VAL A 1 81 ? 9.793 8.789 -9.671 1.00 92.12 81 VAL A CA 1
ATOM 627 C C . VAL A 1 81 ? 9.357 10.231 -9.347 1.00 92.12 81 VAL A C 1
ATOM 629 O O . VAL A 1 81 ? 9.561 10.710 -8.228 1.00 92.12 81 VAL A O 1
ATOM 632 N N . PRO A 1 82 ? 8.716 10.959 -10.282 1.00 92.31 82 PRO A N 1
ATOM 633 C CA . PRO A 1 82 ? 8.249 12.315 -10.017 1.00 92.31 82 PRO A CA 1
ATOM 634 C C . PRO A 1 82 ? 7.325 12.385 -8.797 1.00 92.31 82 PRO A C 1
ATOM 636 O O . PRO A 1 82 ? 6.283 11.736 -8.746 1.00 92.31 82 PRO A O 1
ATOM 639 N N . GLY A 1 83 ? 7.702 13.205 -7.816 1.00 91.81 83 GLY A N 1
ATOM 640 C CA . GLY A 1 83 ? 6.927 13.378 -6.590 1.00 91.81 83 GLY A CA 1
ATOM 641 C C . GLY A 1 83 ? 6.987 12.186 -5.626 1.00 91.81 83 GLY A C 1
ATOM 642 O O . GLY A 1 83 ? 6.067 12.010 -4.820 1.00 91.81 83 GLY A O 1
ATOM 643 N N . ALA A 1 84 ? 8.024 11.344 -5.719 1.00 90.94 84 ALA A N 1
ATOM 644 C CA . ALA A 1 84 ? 8.176 10.151 -4.891 1.00 90.94 84 ALA A CA 1
ATOM 645 C C . ALA A 1 84 ? 8.092 10.476 -3.390 1.00 90.94 84 ALA A C 1
ATOM 647 O O . ALA A 1 84 ? 7.266 9.899 -2.687 1.00 90.94 84 ALA A O 1
ATOM 648 N N . GLU A 1 85 ? 8.835 11.478 -2.912 1.00 90.69 85 GLU A N 1
ATOM 649 C CA . GLU A 1 85 ? 8.818 11.887 -1.501 1.00 90.69 85 GLU A CA 1
ATOM 650 C C . GLU A 1 85 ? 7.407 12.242 -1.008 1.00 90.69 85 GLU A C 1
ATOM 652 O O . GLU A 1 85 ? 6.949 11.730 0.018 1.00 90.69 85 GLU A O 1
ATOM 657 N N . GLN A 1 86 ? 6.677 13.069 -1.766 1.00 93.81 86 GLN A N 1
ATOM 658 C CA . GLN A 1 86 ? 5.308 13.449 -1.419 1.00 93.81 86 GLN A CA 1
ATOM 659 C C . GLN A 1 86 ? 4.379 12.230 -1.429 1.00 93.81 86 GLN A C 1
ATOM 661 O O . GLN A 1 86 ? 3.519 12.104 -0.557 1.00 93.81 86 GLN A O 1
ATOM 666 N N . THR A 1 87 ? 4.571 11.318 -2.383 1.00 91.56 87 THR A N 1
ATOM 667 C CA . THR A 1 87 ? 3.785 10.085 -2.512 1.00 91.56 87 THR A CA 1
ATOM 668 C C . THR A 1 87 ? 4.018 9.146 -1.330 1.00 91.56 87 THR A C 1
ATOM 670 O O . THR A 1 87 ? 3.051 8.692 -0.717 1.00 91.56 87 THR A O 1
ATOM 673 N N . GLY A 1 88 ? 5.275 8.900 -0.950 1.00 90.38 88 GLY A N 1
ATOM 674 C CA . GLY A 1 88 ? 5.627 8.072 0.206 1.00 90.38 88 GLY A CA 1
ATOM 675 C C . GLY A 1 88 ? 5.094 8.653 1.519 1.00 90.38 88 GLY A C 1
ATOM 676 O O . GLY A 1 88 ? 4.465 7.944 2.311 1.00 90.38 88 GLY A O 1
ATOM 677 N N . ALA A 1 89 ? 5.250 9.965 1.724 1.00 89.44 89 ALA A N 1
ATOM 678 C CA . ALA A 1 89 ? 4.732 10.656 2.905 1.00 89.44 89 ALA A CA 1
ATOM 679 C C . ALA A 1 89 ? 3.195 10.613 2.988 1.00 89.44 89 ALA A C 1
ATOM 681 O O . ALA A 1 89 ? 2.630 10.337 4.056 1.00 89.44 89 ALA A O 1
ATOM 682 N N . ALA A 1 90 ? 2.508 10.843 1.863 1.00 91.12 90 ALA A N 1
ATOM 683 C CA . ALA A 1 90 ? 1.054 10.748 1.778 1.00 91.12 90 ALA A CA 1
ATOM 684 C C . ALA A 1 90 ? 0.574 9.316 2.048 1.00 91.12 90 ALA A C 1
ATOM 686 O O . ALA A 1 90 ? -0.350 9.125 2.837 1.00 91.12 90 ALA A O 1
ATOM 687 N N . MET A 1 91 ? 1.237 8.309 1.472 1.00 92.75 91 MET A N 1
ATOM 688 C CA . MET A 1 91 ? 0.922 6.897 1.688 1.00 92.75 91 MET A CA 1
ATOM 689 C C . MET A 1 91 ? 1.010 6.517 3.173 1.00 92.75 91 MET A C 1
ATOM 691 O O . MET A 1 91 ? 0.062 5.948 3.713 1.00 92.75 91 MET A O 1
ATOM 695 N N . SER A 1 92 ? 2.097 6.892 3.857 1.00 89.62 92 SER A N 1
ATOM 696 C CA . SER A 1 92 ? 2.272 6.634 5.297 1.00 89.62 92 SER A CA 1
ATOM 697 C C . SER A 1 92 ? 1.227 7.351 6.160 1.00 89.62 92 SER A C 1
ATOM 699 O O . SER A 1 92 ? 0.735 6.806 7.149 1.00 89.62 92 SER A O 1
ATOM 701 N N . THR A 1 93 ? 0.866 8.582 5.795 1.00 88.56 93 THR A N 1
ATOM 702 C CA . THR A 1 93 ? -0.087 9.395 6.562 1.00 88.56 93 THR A CA 1
ATOM 703 C C . THR A 1 93 ? -1.524 8.906 6.389 1.00 88.56 93 THR A C 1
ATOM 705 O O . THR A 1 93 ? -2.243 8.710 7.372 1.00 88.56 93 THR A O 1
ATOM 708 N N . GLU A 1 94 ? -1.961 8.704 5.147 1.00 89.12 94 GLU A N 1
ATOM 709 C CA . GLU A 1 94 ? -3.343 8.333 4.840 1.00 89.12 94 GLU A CA 1
ATOM 710 C C . GLU A 1 94 ? -3.672 6.907 5.282 1.00 89.12 94 GLU A C 1
ATOM 712 O O . GLU A 1 94 ? -4.795 6.646 5.715 1.00 89.12 94 GLU A O 1
ATOM 717 N N . SER A 1 95 ? -2.699 5.993 5.263 1.00 88.81 95 SER A N 1
ATOM 718 C CA . SER A 1 95 ? -2.909 4.637 5.769 1.00 88.81 95 SER A CA 1
ATOM 719 C C . SER A 1 95 ? -3.189 4.623 7.279 1.00 88.81 95 SER A C 1
ATOM 721 O O . SER A 1 95 ? -4.155 3.999 7.722 1.00 88.81 95 SER A O 1
ATOM 723 N N . LYS A 1 96 ? -2.435 5.406 8.066 1.00 87.25 96 LYS A N 1
ATOM 724 C CA . LYS A 1 96 ? -2.650 5.575 9.515 1.00 87.25 96 LYS A CA 1
ATOM 725 C C . LYS A 1 96 ? -4.010 6.196 9.815 1.00 87.25 96 LYS A C 1
ATOM 727 O O . LYS A 1 96 ? -4.738 5.691 10.668 1.00 87.25 96 LYS A O 1
ATOM 732 N N . LYS A 1 97 ? -4.391 7.252 9.086 1.00 85.69 97 LYS A N 1
ATOM 733 C CA . LYS A 1 97 ? -5.737 7.845 9.196 1.00 85.69 97 LYS A CA 1
ATOM 734 C C . LYS A 1 97 ? -6.828 6.820 8.880 1.00 85.69 97 LYS A C 1
ATOM 736 O O . LYS A 1 97 ? -7.843 6.789 9.571 1.00 85.69 97 LYS A O 1
ATOM 741 N N . GLY A 1 98 ? -6.612 5.981 7.866 1.00 83.44 98 GLY A N 1
ATOM 742 C CA . GLY A 1 98 ? -7.521 4.902 7.488 1.00 83.44 98 GLY A CA 1
ATOM 743 C C . GLY A 1 98 ? -7.728 3.883 8.608 1.00 83.44 98 GLY A C 1
ATOM 744 O O . GLY A 1 98 ? -8.871 3.568 8.930 1.00 83.44 98 GLY A O 1
ATOM 745 N N . VAL A 1 99 ? -6.649 3.425 9.251 1.00 85.56 99 VAL A N 1
ATOM 746 C CA . VAL A 1 99 ? -6.731 2.501 10.398 1.00 85.56 99 VAL A CA 1
ATOM 747 C C . VAL A 1 99 ? -7.446 3.142 11.584 1.00 85.56 99 VAL A C 1
ATOM 749 O O . VAL A 1 99 ? -8.338 2.521 12.154 1.00 85.56 99 VAL A O 1
ATOM 752 N N . ILE A 1 100 ? -7.108 4.388 11.934 1.00 80.31 100 ILE A N 1
ATOM 753 C CA . ILE A 1 100 ? -7.776 5.113 13.028 1.00 80.31 100 ILE A CA 1
ATOM 754 C C . ILE A 1 100 ? -9.279 5.227 12.756 1.00 80.31 100 ILE A C 1
ATOM 756 O O . ILE A 1 100 ? -10.080 4.956 13.646 1.00 80.31 100 ILE A O 1
ATOM 760 N N . ARG A 1 101 ? -9.668 5.585 11.526 1.00 79.75 101 ARG A N 1
ATOM 761 C CA . ARG A 1 101 ? -11.078 5.680 11.134 1.00 79.75 101 ARG A CA 1
ATOM 762 C C . ARG A 1 101 ? -11.781 4.330 11.234 1.00 79.75 101 ARG A C 1
ATOM 764 O O . ARG A 1 101 ? -12.840 4.260 11.844 1.00 79.75 101 ARG A O 1
ATOM 771 N N . TYR A 1 102 ? -11.177 3.274 10.695 1.00 81.50 102 TYR A N 1
ATOM 772 C CA . TYR A 1 102 ? -11.735 1.925 10.760 1.00 81.50 102 TYR A CA 1
ATOM 773 C C . TYR A 1 102 ? -11.929 1.459 12.209 1.00 81.50 102 TYR A C 1
ATOM 775 O O . TYR A 1 102 ? -12.982 0.926 12.551 1.00 81.50 102 TYR A O 1
ATOM 783 N N . LEU A 1 103 ? -10.944 1.699 13.080 1.00 75.31 103 LEU A N 1
ATOM 784 C CA . LEU A 1 103 ? -11.048 1.389 14.505 1.00 75.31 103 LEU A CA 1
ATOM 785 C C . LEU A 1 103 ? -12.163 2.195 15.172 1.00 75.31 103 LEU A C 1
ATOM 787 O O . LEU A 1 103 ? -12.985 1.608 15.869 1.00 75.31 103 LEU A O 1
ATOM 791 N N . ALA A 1 104 ? -12.225 3.507 14.927 1.00 73.19 104 ALA A N 1
ATOM 792 C CA . ALA A 1 104 ? -13.271 4.375 15.459 1.00 73.19 104 ALA A CA 1
ATOM 793 C C . ALA A 1 104 ? -14.671 3.905 15.030 1.00 73.19 104 ALA A C 1
ATOM 795 O O . ALA A 1 104 ? -15.564 3.797 15.866 1.00 73.19 104 ALA A O 1
ATOM 796 N N . GLU A 1 105 ? -14.859 3.563 13.755 1.00 75.44 105 GLU A N 1
ATOM 797 C CA . GLU A 1 105 ? -16.113 3.002 13.237 1.00 75.44 105 GLU A CA 1
ATOM 798 C C . GLU A 1 105 ? -16.43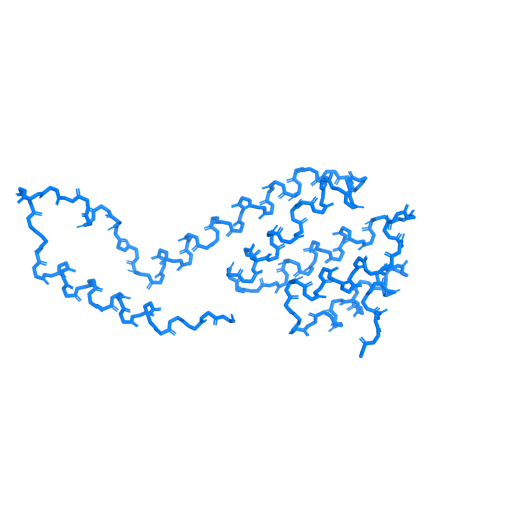5 1.650 13.892 1.00 75.44 105 GLU A C 1
ATOM 800 O O . GLU A 1 105 ? -17.567 1.424 14.323 1.00 75.44 105 GLU A O 1
ATOM 805 N N . SER A 1 106 ? -15.432 0.784 14.049 1.00 70.06 106 SER A N 1
ATOM 806 C CA . SER A 1 106 ? -15.597 -0.561 14.614 1.00 70.06 106 SER A CA 1
ATOM 807 C C . SER A 1 106 ? -15.946 -0.561 16.104 1.00 70.06 106 SER A C 1
ATOM 809 O O . SER A 1 106 ? -16.621 -1.474 16.570 1.00 70.06 106 SER A O 1
ATOM 811 N N . ILE A 1 107 ? -15.534 0.464 16.858 1.00 68.25 107 ILE A N 1
ATOM 812 C CA . ILE A 1 107 ? -15.927 0.653 18.267 1.00 68.25 107 ILE A CA 1
ATOM 813 C C . ILE A 1 107 ? -17.188 1.518 18.433 1.00 68.25 107 ILE A C 1
ATOM 815 O O . ILE A 1 107 ? -17.532 1.915 19.550 1.00 68.25 107 ILE A O 1
ATOM 819 N N . GLY A 1 108 ? -17.877 1.838 17.332 1.00 65.44 108 GLY A N 1
ATOM 820 C CA . GLY A 1 108 ? -19.092 2.652 17.334 1.00 65.44 108 GLY A CA 1
ATOM 821 C C . GLY A 1 108 ? -18.861 4.114 17.722 1.00 65.44 108 GLY A C 1
ATOM 822 O O . GLY A 1 108 ? -19.750 4.732 18.302 1.00 65.44 108 GLY A O 1
ATOM 823 N N . GLY A 1 109 ? -17.668 4.652 17.461 1.00 57.69 109 GLY A N 1
ATOM 824 C CA . GLY A 1 109 ? -17.309 6.042 17.748 1.00 57.69 109 GLY A CA 1
ATOM 825 C C . GLY A 1 109 ? -17.217 6.373 19.238 1.00 57.69 109 GLY A C 1
ATOM 826 O O . GLY A 1 109 ? -17.316 7.542 19.599 1.00 57.69 109 GLY A O 1
ATOM 827 N N . ARG A 1 110 ? -17.071 5.366 20.110 1.00 63.22 110 ARG A N 1
ATOM 828 C CA . ARG A 1 110 ? -16.880 5.595 21.548 1.00 63.22 110 ARG A CA 1
ATOM 829 C C . ARG A 1 110 ? -15.557 6.295 21.800 1.00 63.22 110 ARG A C 1
ATOM 831 O O . ARG A 1 110 ? -14.515 5.845 21.328 1.00 63.22 110 ARG A O 1
ATOM 838 N N . ASP A 1 111 ? -15.628 7.381 22.554 1.00 55.75 111 ASP A N 1
ATOM 839 C CA . ASP A 1 111 ? -14.486 8.239 22.815 1.00 55.75 111 ASP A CA 1
ATOM 840 C C . ASP A 1 111 ? -13.505 7.571 23.787 1.00 55.75 111 ASP A C 1
ATOM 842 O O . ASP A 1 111 ? -13.909 6.985 24.794 1.00 55.75 111 ASP A O 1
ATOM 846 N N . VAL A 1 112 ? -12.204 7.677 23.512 1.00 53.28 112 VAL A N 1
ATOM 847 C CA . VAL A 1 112 ? -11.155 7.225 24.443 1.00 53.28 112 VAL A CA 1
ATOM 848 C C . VAL A 1 112 ? -11.196 8.066 25.727 1.00 53.28 112 VAL A C 1
ATOM 850 O O . VAL A 1 112 ? -10.766 7.608 26.782 1.00 53.28 112 VAL A O 1
ATOM 853 N N . GLU A 1 113 ? -11.792 9.261 25.683 1.00 52.47 113 GLU A N 1
ATOM 854 C CA . GLU A 1 113 ? -12.040 10.094 26.865 1.00 52.47 113 GLU A CA 1
ATOM 855 C C . GLU A 1 113 ? -12.952 9.431 27.920 1.00 52.47 113 GLU A C 1
ATOM 857 O O . GLU A 1 113 ? -12.823 9.750 29.105 1.00 52.47 113 GLU A O 1
ATOM 862 N N . ASP A 1 114 ? -13.778 8.434 27.555 1.00 56.47 114 ASP A N 1
ATOM 863 C CA . ASP A 1 114 ? -14.506 7.597 28.529 1.00 56.47 114 ASP A CA 1
ATOM 864 C C . ASP A 1 114 ? -13.548 6.827 29.462 1.00 56.47 114 ASP A C 1
ATOM 866 O O . ASP A 1 114 ? -13.926 6.464 30.576 1.00 56.47 114 ASP A O 1
ATOM 870 N N . TRP A 1 115 ? -12.312 6.556 29.023 1.00 51.78 115 TRP A N 1
ATOM 871 C CA . TRP A 1 115 ? -11.275 5.914 29.841 1.00 51.78 115 TRP A CA 1
ATOM 872 C C . TRP A 1 115 ? -10.501 6.912 30.705 1.00 51.78 115 TRP A C 1
ATOM 874 O O . TRP A 1 115 ? -9.933 6.525 31.725 1.00 51.78 115 TRP A O 1
ATOM 884 N N . ALA A 1 116 ? -10.437 8.180 30.292 1.00 47.47 116 ALA A N 1
ATOM 885 C CA . ALA A 1 116 ? -9.510 9.169 30.840 1.00 47.47 116 ALA A CA 1
ATOM 886 C C . ALA A 1 116 ? -10.044 9.921 32.069 1.00 47.47 116 ALA A C 1
ATOM 888 O O . ALA A 1 116 ? -9.450 10.911 32.503 1.00 47.47 116 ALA A O 1
ATOM 889 N N . THR A 1 117 ? -11.152 9.484 32.664 1.00 49.16 117 THR A N 1
ATOM 890 C CA . THR A 1 117 ? -11.711 10.183 33.818 1.00 49.16 117 THR A CA 1
ATOM 891 C C . THR A 1 117 ? -11.142 9.644 35.134 1.00 49.16 117 THR A C 1
ATOM 893 O O . THR A 1 117 ? -11.329 8.491 35.508 1.00 49.16 117 THR A O 1
ATOM 896 N N . SER A 1 118 ? -10.390 10.532 35.800 1.00 47.28 118 SER A N 1
ATOM 897 C CA . SER A 1 118 ? -9.906 10.497 37.191 1.00 47.28 118 SER A CA 1
ATOM 898 C C . SER A 1 118 ? -10.805 9.695 38.156 1.00 47.28 118 SER A C 1
ATOM 900 O O . SER A 1 118 ? -12.021 9.680 37.956 1.00 47.28 118 SER A O 1
ATOM 902 N N . PRO A 1 119 ? -10.270 9.123 39.262 1.00 57.75 119 PRO A N 1
ATOM 903 C CA . PRO A 1 119 ? -11.057 8.468 40.324 1.00 57.75 119 PRO A CA 1
ATOM 904 C C . PRO A 1 119 ? -12.289 9.251 40.830 1.00 57.75 119 PRO A C 1
ATOM 906 O O . PRO A 1 119 ? -13.174 8.670 41.451 1.00 57.75 119 PRO A O 1
ATOM 909 N N . GLU A 1 120 ? -12.371 10.551 40.549 1.00 56.88 120 GLU A N 1
ATOM 910 C CA . GLU A 1 120 ? -13.506 11.435 40.835 1.00 56.88 120 GLU A CA 1
ATOM 911 C C . GLU A 1 120 ? -14.746 11.221 39.942 1.00 56.88 120 GLU A C 1
ATOM 913 O O . GLU A 1 120 ? -15.837 11.667 40.298 1.00 56.88 120 GLU A O 1
ATOM 918 N N . ARG A 1 121 ? -14.622 10.544 38.793 1.00 65.06 121 ARG A N 1
ATOM 919 C CA . ARG A 1 121 ? -15.743 10.229 37.889 1.00 65.06 121 ARG A CA 1
ATOM 920 C C . ARG A 1 121 ? -15.697 8.755 37.477 1.00 65.06 121 ARG A C 1
ATOM 922 O O . ARG A 1 121 ? -15.203 8.431 36.402 1.00 65.06 121 ARG A O 1
ATOM 929 N N . PRO A 1 122 ? -16.210 7.850 38.326 1.00 65.75 122 PRO A N 1
ATOM 930 C CA . PRO A 1 122 ? -16.266 6.432 38.007 1.00 65.75 122 PRO A CA 1
ATOM 931 C C . PRO A 1 122 ? -17.079 6.178 36.734 1.00 65.75 122 PRO A C 1
ATOM 933 O O . PRO A 1 122 ? -18.139 6.776 36.536 1.00 65.75 122 PRO A O 1
ATOM 936 N N . ILE A 1 123 ? -16.613 5.237 35.913 1.00 71.38 123 ILE A N 1
ATOM 937 C CA . ILE A 1 123 ? -17.331 4.754 34.728 1.00 71.38 123 ILE A CA 1
ATOM 938 C C . ILE A 1 123 ? -18.733 4.273 35.136 1.00 71.38 123 ILE A C 1
ATOM 940 O O . ILE A 1 123 ? -18.895 3.447 36.039 1.00 71.38 123 ILE A O 1
ATOM 944 N N . THR A 1 124 ? -19.762 4.765 34.449 1.00 77.56 124 THR A N 1
ATOM 945 C CA . THR A 1 124 ? -21.153 4.349 34.675 1.00 77.56 124 THR A CA 1
ATOM 946 C C . THR A 1 124 ? -21.401 2.916 34.186 1.00 77.56 124 THR A C 1
ATOM 948 O O . THR A 1 124 ? -20.729 2.416 33.283 1.00 77.56 124 THR A O 1
ATOM 951 N N . GLN A 1 125 ? -22.428 2.240 34.715 1.00 78.69 125 GLN A N 1
ATOM 952 C CA . GLN A 1 125 ? -22.817 0.896 34.245 1.00 78.69 125 GLN A CA 1
ATOM 953 C C . GLN A 1 125 ? -23.158 0.863 32.745 1.00 78.69 125 GLN A C 1
ATOM 955 O O . GLN A 1 125 ? -22.882 -0.126 32.066 1.00 78.69 125 GLN A O 1
ATOM 960 N N . GLN A 1 126 ? -23.715 1.952 32.210 1.00 76.12 126 GLN A N 1
ATOM 961 C CA . GLN A 1 126 ? -24.023 2.083 30.786 1.00 76.12 126 GLN A CA 1
ATOM 962 C C . GLN A 1 126 ? -22.749 2.162 29.933 1.00 76.12 126 GLN A C 1
ATOM 964 O O . GLN A 1 126 ? -22.647 1.470 28.917 1.00 76.12 126 GLN A O 1
ATOM 969 N N . GLN A 1 127 ? -21.759 2.951 30.363 1.00 73.25 127 GLN 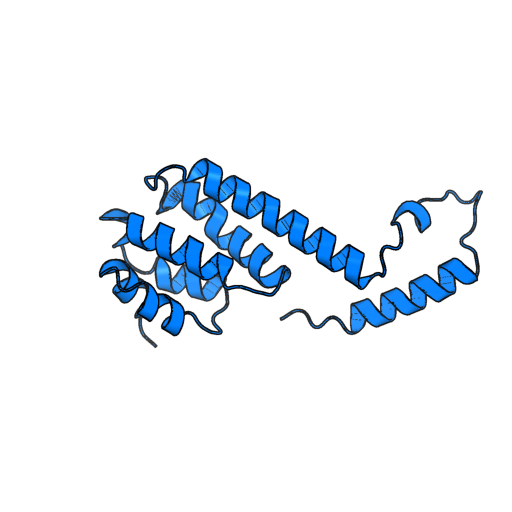A N 1
ATOM 970 C CA . GLN A 1 127 ? -20.447 3.006 29.714 1.00 73.25 127 GLN A CA 1
ATOM 971 C C . GLN A 1 127 ? -19.756 1.637 29.782 1.00 73.25 127 GLN A C 1
ATOM 973 O O . GLN A 1 127 ? -19.325 1.126 28.751 1.00 73.25 127 GLN A O 1
ATOM 978 N N . LEU A 1 128 ? -19.743 0.982 30.951 1.00 76.69 128 LEU A N 1
ATOM 979 C CA . LEU A 1 128 ? -19.161 -0.354 31.130 1.00 76.69 128 LEU A CA 1
ATOM 980 C C . LEU A 1 128 ? -19.805 -1.403 30.209 1.00 76.69 128 LEU A C 1
ATOM 982 O O . LEU A 1 128 ? -19.102 -2.172 29.553 1.00 76.69 128 LEU A O 1
ATOM 986 N N . GLY A 1 129 ? -21.139 -1.454 30.163 1.00 78.19 129 GLY A N 1
ATOM 987 C CA . GLY A 1 129 ? -21.872 -2.394 29.312 1.00 78.19 129 GLY A CA 1
ATOM 988 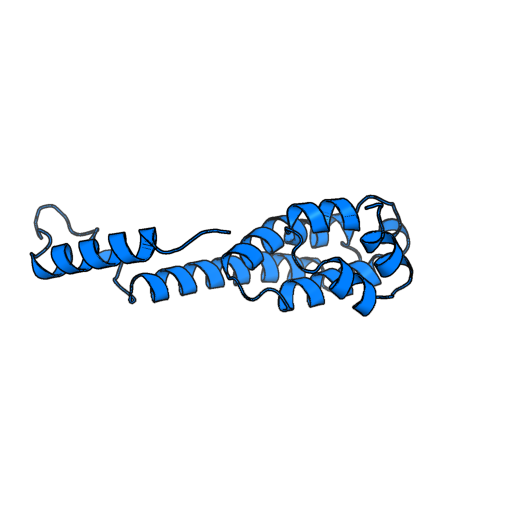C C . GLY A 1 129 ? -21.563 -2.182 27.834 1.00 78.19 129 GLY A C 1
ATOM 989 O O . GLY A 1 129 ? -21.379 -3.133 27.076 1.00 78.19 129 GLY A O 1
ATOM 990 N N . GLY A 1 130 ? -21.417 -0.926 27.441 1.00 74.69 130 GLY A N 1
ATOM 991 C CA . GLY A 1 130 ? -21.047 -0.590 26.089 1.00 74.69 130 GLY A CA 1
ATOM 992 C C . GLY A 1 130 ? -19.585 -0.881 25.725 1.00 74.69 130 GLY A C 1
ATOM 993 O O . GLY A 1 130 ? -19.326 -1.347 24.619 1.00 74.69 130 GLY A O 1
ATOM 994 N N . TRP A 1 131 ? -18.644 -0.721 26.659 1.00 72.94 131 TRP A N 1
ATOM 995 C CA . TRP A 1 131 ? -17.259 -1.172 26.483 1.00 72.94 131 TRP A CA 1
ATOM 996 C C . TRP A 1 131 ? -17.151 -2.696 26.394 1.00 72.94 131 TRP A C 1
ATOM 998 O O . TRP A 1 131 ? -16.383 -3.202 25.583 1.00 72.94 131 TRP A O 1
ATOM 1008 N N . LYS A 1 132 ? -17.961 -3.449 27.150 1.00 77.69 132 LYS A N 1
ATOM 1009 C CA . LYS A 1 132 ? -18.042 -4.914 27.001 1.00 77.69 132 LYS A CA 1
ATOM 1010 C C . LYS A 1 132 ? -18.502 -5.325 25.601 1.00 77.69 132 LYS A C 1
ATOM 1012 O O . LYS A 1 132 ? -17.949 -6.271 25.049 1.00 77.69 132 LYS A O 1
ATOM 1017 N N . ALA A 1 133 ? -19.473 -4.613 25.028 1.00 77.50 133 ALA A N 1
ATOM 1018 C CA . ALA A 1 133 ? -19.923 -4.859 23.659 1.00 77.50 133 ALA A CA 1
ATOM 1019 C C . ALA A 1 133 ? -18.814 -4.565 22.636 1.00 77.50 133 ALA A C 1
ATOM 1021 O O . ALA A 1 133 ? -18.559 -5.393 21.768 1.00 77.50 133 ALA A O 1
ATOM 1022 N N . VAL A 1 134 ? -18.096 -3.449 22.799 1.00 74.38 134 VAL A N 1
ATOM 1023 C CA . VAL A 1 134 ? -16.947 -3.101 21.949 1.00 74.38 134 VAL A CA 1
ATOM 1024 C C . VAL A 1 134 ? -15.820 -4.121 22.051 1.00 74.38 134 VAL A C 1
ATOM 1026 O O . VAL A 1 134 ? -15.292 -4.534 21.029 1.00 74.38 134 VAL A O 1
ATOM 1029 N N . VAL A 1 135 ? -15.464 -4.580 23.254 1.00 75.25 135 VAL A N 1
ATOM 1030 C CA . VAL A 1 135 ? -14.447 -5.634 23.431 1.00 75.25 135 VAL A CA 1
ATOM 1031 C C . VAL A 1 135 ? -14.827 -6.893 22.657 1.00 75.25 135 VAL A C 1
ATOM 1033 O O . VAL A 1 135 ? -13.960 -7.546 22.081 1.00 75.25 135 VAL A O 1
ATOM 1036 N N . GLN A 1 136 ? -16.114 -7.228 22.621 1.00 74.00 136 GLN A N 1
ATOM 1037 C CA . GLN A 1 136 ? -16.583 -8.394 21.892 1.00 74.00 136 GLN A CA 1
ATOM 1038 C C . GLN A 1 136 ? -16.565 -8.181 20.375 1.00 74.00 136 GLN A C 1
ATOM 1040 O O . GLN A 1 136 ? -16.073 -9.050 19.666 1.00 74.00 136 GLN A O 1
ATOM 1045 N N . GLN A 1 137 ? -16.952 -6.997 19.897 1.00 70.31 137 GLN A N 1
ATOM 1046 C CA . GLN A 1 137 ? -16.814 -6.611 18.488 1.00 70.31 137 GLN A CA 1
ATOM 1047 C C . GLN A 1 137 ? -15.347 -6.607 18.035 1.00 70.31 137 GLN A C 1
ATOM 1049 O O . GLN A 1 137 ? -15.023 -7.166 16.996 1.00 70.31 137 GLN A O 1
ATOM 1054 N N . LEU A 1 138 ? -14.435 -6.056 18.842 1.00 70.44 138 LEU A N 1
ATOM 1055 C CA . LEU A 1 138 ? -12.996 -6.049 18.562 1.00 70.44 138 LEU A CA 1
ATOM 1056 C C . LEU A 1 138 ? -12.403 -7.462 18.512 1.00 70.44 138 LEU A C 1
ATOM 1058 O O . LEU A 1 138 ? -11.497 -7.707 17.726 1.00 70.44 138 LEU A O 1
ATOM 1062 N N . ARG A 1 139 ? -12.903 -8.399 19.328 1.00 72.38 139 ARG A N 1
ATOM 1063 C CA . ARG A 1 139 ? -12.491 -9.814 19.273 1.00 72.38 139 ARG A CA 1
ATOM 1064 C C . ARG A 1 139 ? -12.968 -10.530 18.013 1.00 72.38 139 ARG A C 1
ATOM 1066 O O . ARG A 1 139 ? -12.357 -11.519 17.627 1.00 72.38 139 ARG A O 1
ATOM 1073 N N . GLU A 1 140 ? -14.055 -10.063 17.410 1.00 72.00 140 GLU A N 1
ATOM 1074 C CA . GLU A 1 140 ? -14.596 -10.600 16.158 1.00 72.00 140 GLU A CA 1
ATOM 1075 C C . GLU A 1 140 ? -13.884 -10.023 14.925 1.00 72.00 140 GLU A C 1
ATOM 1077 O O . GLU A 1 140 ? -13.936 -10.628 13.851 1.00 72.00 140 GLU A O 1
ATOM 1082 N N . ILE A 1 141 ? -13.166 -8.899 15.069 1.00 66.38 141 ILE A N 1
ATOM 1083 C CA . ILE A 1 141 ? -12.282 -8.388 14.017 1.00 66.38 141 ILE A CA 1
ATOM 1084 C C . ILE A 1 141 ? -11.165 -9.406 13.808 1.00 66.38 141 ILE A C 1
ATOM 1086 O O . ILE A 1 141 ? -10.235 -9.536 14.603 1.00 66.38 141 ILE A O 1
ATOM 1090 N N . THR A 1 142 ? -11.266 -10.135 12.704 1.00 56.78 142 THR A N 1
ATOM 1091 C CA . THR A 1 142 ? -10.215 -11.044 12.263 1.00 56.78 142 THR A CA 1
ATOM 1092 C C . THR A 1 142 ? -9.179 -10.206 11.526 1.00 56.78 142 THR A C 1
ATOM 1094 O O . THR A 1 142 ? -9.453 -9.690 10.442 1.00 56.78 142 THR A O 1
ATOM 1097 N N . LEU A 1 143 ? -8.015 -10.014 12.145 1.00 54.91 143 LEU A N 1
ATOM 1098 C CA . LEU A 1 143 ? -6.858 -9.467 11.445 1.00 54.91 143 LEU A CA 1
ATOM 1099 C C . LEU A 1 143 ? -6.389 -10.523 10.426 1.00 54.91 143 LEU A C 1
ATOM 1101 O O . LEU A 1 143 ? -6.355 -11.702 10.792 1.00 54.91 143 LEU A O 1
ATOM 1105 N N . PRO A 1 144 ? -6.127 -10.140 9.164 1.00 48.19 144 PRO A N 1
ATOM 1106 C CA . PRO A 1 144 ? -5.631 -11.064 8.147 1.00 48.19 144 PRO A CA 1
ATOM 1107 C C . PRO A 1 144 ? -4.268 -11.661 8.512 1.00 48.19 144 PRO A C 1
ATOM 1109 O O . PRO A 1 144 ? -3.493 -10.985 9.227 1.00 48.19 144 PRO A O 1
#

Radius of gyration: 20.15 Å; chains: 1; bounding box: 42×33×60 Å

Organism: NCBI:txid1259201

pLDDT: mean 83.57, std 13.93, range [47.28, 97.62]

Foldseek 3Di:
DALPLLVCLLVLVLVVNLVVCPPPQLVRNLCSNVVDLSLVVPVQSVVVNLVVNLVPDPDLVSLLRNLVSCLVCLVPSNVVHVCSPVVSVCSNVVSVVSVVVVLCVLLVNDDPVLVVDDVVDDRDPVNVVSVVVSVVSVVVPDDD